Protein AF-K0VPI6-F1 (afdb_monomer_lite)

Radius of gyration: 19.31 Å; chains: 1; bounding box: 45×35×53 Å

pLDDT: mean 77.18, std 12.85, range [41.34, 92.31]

Secondary structure (DSSP, 8-state):
-TTSTTEEGGGTEE------SSTT-SHHHHHHHHHHHHHHHHHHHHHHHHHHHHHHHS-TTTHHHHHHHHHHHHHHHHHHHHHHHHHHHHHHS-HHHHHHHHHHHHHHHHHHHHHS--GGG--

Sequence (123 aa):
MSTGPGYTLFGLMPLPTADSGGLFGTAAEKAYILYGLLIGLAFGPVQASSRSYLARSVSLEEAGRYFGIYALSGRATSFMATLLFSLVTYLSGSPRLGMATLILFLAGGLVLLVRTPYPADRA

Structure (mmCIF, N/CA/C/O backbone):
data_AF-K0VPI6-F1
#
_entry.id   AF-K0VPI6-F1
#
loop_
_atom_site.group_PDB
_atom_site.id
_atom_site.type_symbol
_atom_site.label_atom_id
_atom_site.label_alt_id
_atom_site.label_comp_id
_atom_site.label_asym_id
_atom_site.label_entity_id
_atom_site.label_seq_id
_atom_site.pdbx_PDB_ins_code
_atom_site.Cartn_x
_atom_site.Cartn_y
_atom_site.Cartn_z
_atom_site.occupancy
_atom_site.B_iso_or_equiv
_atom_site.auth_seq_id
_atom_site.auth_comp_id
_atom_site.auth_asym_id
_atom_site.auth_atom_id
_atom_site.pdbx_PDB_model_num
ATOM 1 N N . MET A 1 1 ? 10.600 0.483 -14.166 1.00 50.22 1 MET A N 1
ATOM 2 C CA . MET A 1 1 ? 9.835 -0.109 -15.284 1.00 50.22 1 MET A CA 1
ATOM 3 C C . MET A 1 1 ? 10.199 -1.577 -15.404 1.00 50.22 1 MET A C 1
ATOM 5 O O . MET A 1 1 ? 11.379 -1.854 -15.306 1.00 50.22 1 MET A O 1
ATOM 9 N N . SER A 1 2 ? 9.237 -2.500 -15.452 1.00 44.59 2 SER A N 1
ATOM 10 C CA . SER A 1 2 ? 9.453 -3.943 -15.220 1.00 44.59 2 SER A CA 1
ATOM 11 C C . SER A 1 2 ? 10.088 -4.654 -16.432 1.00 44.59 2 SER A C 1
ATOM 13 O O . SER A 1 2 ? 9.360 -5.227 -17.229 1.00 44.59 2 SER A O 1
ATOM 15 N N . THR A 1 3 ? 11.392 -4.711 -16.717 1.00 54.34 3 THR A N 1
ATOM 16 C CA . THR A 1 3 ? 12.690 -4.480 -16.033 1.00 54.34 3 THR A CA 1
ATOM 17 C C . THR A 1 3 ? 13.668 -4.318 -17.200 1.00 54.34 3 THR A C 1
ATOM 19 O O . THR A 1 3 ? 14.116 -5.310 -17.777 1.00 54.34 3 THR A O 1
ATOM 22 N N . GLY A 1 4 ? 13.859 -3.069 -17.631 1.00 52.72 4 GLY A N 1
ATOM 23 C CA . GLY A 1 4 ? 14.623 -2.650 -18.812 1.00 52.72 4 GLY A CA 1
ATOM 24 C C . GLY A 1 4 ? 14.093 -1.308 -19.355 1.00 52.72 4 GLY A C 1
ATOM 25 O O . GLY A 1 4 ? 12.897 -1.052 -19.196 1.00 52.72 4 GLY A O 1
ATOM 26 N N . PRO A 1 5 ? 14.923 -0.451 -19.988 1.00 52.69 5 PRO A N 1
ATOM 27 C CA . PRO A 1 5 ? 14.495 0.866 -20.487 1.00 52.69 5 PRO A CA 1
ATOM 28 C C . PRO A 1 5 ? 13.387 0.808 -21.552 1.00 52.69 5 PRO A C 1
ATOM 30 O O . PRO A 1 5 ? 12.695 1.794 -21.768 1.00 52.69 5 PRO A O 1
ATOM 33 N N . GLY A 1 6 ? 13.206 -0.349 -22.198 1.00 56.50 6 GLY A N 1
ATOM 34 C CA . GLY A 1 6 ? 12.301 -0.522 -23.333 1.00 56.50 6 GLY A CA 1
ATOM 35 C C . GLY A 1 6 ? 11.025 -1.329 -23.083 1.00 56.50 6 GLY A C 1
ATOM 36 O O . GLY A 1 6 ? 10.374 -1.640 -24.068 1.00 56.50 6 GLY A O 1
ATOM 37 N N . TYR A 1 7 ? 10.651 -1.716 -21.848 1.00 56.84 7 TYR A N 1
ATOM 38 C CA . TYR A 1 7 ? 9.460 -2.573 -21.626 1.00 56.84 7 TYR A CA 1
ATOM 39 C C . TYR A 1 7 ? 8.646 -2.300 -20.337 1.00 56.84 7 TYR A C 1
ATOM 41 O O . TYR A 1 7 ? 9.219 -2.167 -19.253 1.00 56.84 7 TYR A O 1
ATOM 49 N N . THR A 1 8 ? 7.307 -2.281 -20.429 1.00 59.94 8 THR A N 1
ATOM 50 C CA . THR A 1 8 ? 6.325 -2.286 -19.311 1.00 59.94 8 THR A CA 1
ATOM 51 C C . THR A 1 8 ? 5.574 -3.619 -19.205 1.00 59.94 8 THR A C 1
ATOM 53 O O . THR A 1 8 ? 5.719 -4.496 -20.053 1.00 59.94 8 THR A O 1
ATOM 56 N N . LEU A 1 9 ? 4.786 -3.797 -18.129 1.00 60.59 9 LEU A N 1
ATOM 57 C CA . LEU A 1 9 ? 3.936 -4.982 -17.903 1.00 60.59 9 LEU A CA 1
ATOM 58 C C . LEU A 1 9 ? 4.705 -6.315 -17.970 1.00 60.59 9 LEU A C 1
ATOM 60 O O . LEU A 1 9 ? 4.306 -7.235 -18.671 1.00 60.59 9 LEU A O 1
ATOM 64 N N . PHE A 1 10 ? 5.831 -6.419 -17.257 1.00 58.78 10 PHE A N 1
ATOM 65 C CA . PHE A 1 10 ? 6.661 -7.635 -17.228 1.00 58.78 10 PHE A CA 1
ATOM 66 C C . PHE A 1 10 ? 7.203 -8.075 -18.604 1.00 58.78 10 PHE A C 1
ATOM 68 O O . PHE A 1 10 ? 7.531 -9.244 -18.783 1.00 58.78 10 PHE A O 1
ATOM 75 N N . GLY A 1 11 ? 7.336 -7.148 -19.560 1.00 58.12 11 GLY A N 1
ATOM 76 C CA . GLY A 1 11 ? 7.861 -7.429 -20.902 1.00 58.12 11 GLY A CA 1
ATOM 77 C C . GLY A 1 11 ? 6.813 -7.424 -22.016 1.00 58.12 11 GLY A C 1
ATOM 78 O O . GLY A 1 11 ? 7.184 -7.582 -23.173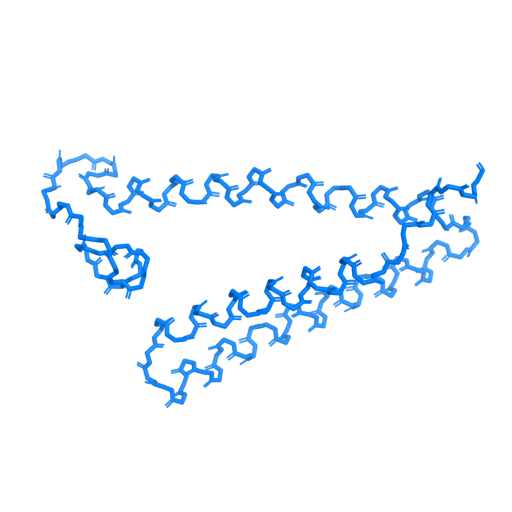 1.00 58.12 11 GLY A O 1
ATOM 79 N N . LEU A 1 12 ? 5.528 -7.231 -21.694 1.00 58.03 12 LEU A N 1
ATOM 80 C CA . LEU A 1 12 ? 4.426 -7.332 -22.661 1.00 58.03 12 LEU A CA 1
ATOM 81 C C . LEU A 1 12 ? 4.244 -6.095 -23.548 1.00 58.03 12 LEU A C 1
ATOM 83 O O . LEU A 1 12 ? 3.660 -6.208 -24.622 1.00 58.03 12 LEU A O 1
ATOM 87 N N . MET A 1 13 ? 4.720 -4.922 -23.125 1.00 56.94 13 MET A N 1
ATOM 88 C CA . MET A 1 13 ? 4.553 -3.687 -23.894 1.00 56.94 13 MET A CA 1
ATOM 89 C C . MET A 1 13 ? 5.911 -3.015 -24.140 1.00 56.94 13 MET A C 1
ATOM 91 O O . MET A 1 13 ? 6.534 -2.566 -23.174 1.00 56.94 13 MET A O 1
ATOM 95 N N . PRO A 1 14 ? 6.387 -2.941 -25.399 1.00 58.97 14 PRO A N 1
ATOM 96 C CA . PRO A 1 14 ? 7.617 -2.238 -25.732 1.00 58.97 14 PRO A CA 1
ATOM 97 C C . PRO A 1 14 ? 7.409 -0.721 -25.650 1.00 58.97 14 PRO A C 1
ATOM 99 O O . PRO A 1 14 ? 6.371 -0.198 -26.057 1.00 58.97 14 PRO A O 1
ATOM 102 N N . LEU A 1 15 ? 8.401 -0.008 -25.124 1.00 61.59 15 LEU A N 1
ATOM 103 C CA . LEU A 1 15 ? 8.411 1.445 -25.001 1.00 61.59 15 LEU A CA 1
ATOM 104 C C . LEU A 1 15 ? 9.596 2.046 -25.761 1.00 61.59 15 LEU A C 1
ATOM 106 O O . LEU A 1 15 ? 10.682 1.462 -25.754 1.00 61.59 15 LEU A O 1
ATOM 110 N N . PRO A 1 16 ? 9.413 3.219 -26.394 1.00 62.34 16 PRO A N 1
ATOM 111 C CA . PRO A 1 16 ? 10.497 3.911 -27.074 1.00 62.34 16 PRO A CA 1
ATOM 112 C C . PRO A 1 16 ? 11.646 4.213 -26.107 1.00 62.34 16 PRO A C 1
ATOM 114 O O . PRO A 1 16 ? 11.440 4.835 -25.066 1.00 62.34 16 PRO A O 1
ATOM 117 N N . THR A 1 17 ? 12.865 3.823 -26.480 1.00 62.22 17 THR A N 1
ATOM 118 C CA . THR A 1 17 ? 14.108 4.169 -25.766 1.00 6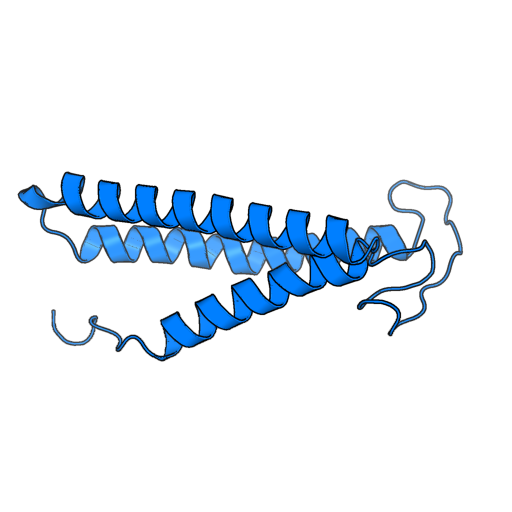2.22 17 THR A CA 1
ATOM 119 C C . THR A 1 17 ? 14.640 5.550 -26.156 1.00 62.22 17 THR A C 1
ATOM 121 O O . THR A 1 17 ? 15.783 5.875 -25.852 1.00 62.22 17 THR A O 1
ATOM 124 N N . ALA A 1 18 ? 13.837 6.342 -26.873 1.00 61.19 18 ALA A N 1
ATOM 125 C CA . ALA A 1 18 ? 14.170 7.711 -27.226 1.00 61.19 18 ALA A CA 1
ATOM 126 C C . ALA A 1 18 ? 14.233 8.550 -25.944 1.00 61.19 18 ALA A C 1
ATOM 128 O O . ALA A 1 18 ? 13.237 8.675 -25.230 1.00 61.19 18 ALA A O 1
ATOM 129 N N . ASP A 1 19 ? 15.417 9.079 -25.656 1.00 63.06 19 ASP A N 1
ATOM 130 C CA . ASP A 1 19 ? 15.664 9.952 -24.519 1.00 63.06 19 ASP A CA 1
ATOM 131 C C . ASP A 1 19 ? 15.501 11.406 -24.969 1.00 63.06 19 ASP A C 1
ATOM 133 O O . ASP A 1 19 ? 16.199 11.868 -25.873 1.00 63.06 19 ASP A O 1
ATOM 137 N N . SER A 1 20 ? 14.538 12.122 -24.387 1.00 64.62 20 SER A N 1
ATOM 138 C CA . SER A 1 20 ? 14.280 13.521 -24.737 1.00 64.62 20 SER A CA 1
ATOM 139 C C . SER A 1 20 ? 15.189 14.516 -24.001 1.00 64.62 20 SER A C 1
ATOM 141 O O . SER A 1 20 ? 14.962 15.719 -24.114 1.00 64.62 20 SER A O 1
ATOM 143 N N . GLY A 1 21 ? 16.187 14.049 -23.234 1.00 62.16 21 GLY A N 1
ATOM 144 C CA . GLY A 1 21 ? 17.246 14.883 -22.641 1.00 62.16 21 GLY A CA 1
ATOM 145 C C . GLY A 1 21 ? 16.807 15.823 -21.505 1.00 62.16 21 GLY A C 1
ATOM 146 O O . GLY A 1 21 ? 17.582 16.682 -21.092 1.00 62.16 21 GLY A O 1
ATOM 147 N N . GLY A 1 22 ? 15.575 15.681 -21.000 1.00 71.88 22 GLY A N 1
ATOM 148 C CA . GLY A 1 22 ? 15.018 16.445 -19.873 1.00 71.88 22 GLY A CA 1
ATOM 149 C C . GLY A 1 22 ? 14.672 15.561 -18.665 1.00 71.88 22 GLY A C 1
ATOM 150 O O . GLY A 1 22 ? 14.813 14.343 -18.723 1.00 71.88 22 GLY A O 1
ATOM 151 N N . LEU A 1 23 ? 14.178 16.155 -17.568 1.00 59.88 23 LEU A N 1
ATOM 152 C CA . LEU A 1 23 ? 13.630 15.401 -16.425 1.00 59.88 23 LEU A CA 1
ATOM 153 C C . LEU A 1 23 ? 12.459 14.512 -16.890 1.00 59.88 23 LEU A C 1
ATOM 155 O O . LEU A 1 23 ? 11.495 15.019 -17.464 1.00 59.88 23 LEU A O 1
ATOM 159 N N . PHE A 1 24 ? 12.543 13.201 -16.628 1.00 64.19 24 PHE A N 1
ATOM 160 C CA . PHE A 1 24 ? 11.633 12.166 -17.154 1.00 64.19 24 PHE A CA 1
ATOM 161 C C . PHE A 1 24 ? 11.662 12.047 -18.689 1.00 64.19 24 PHE A C 1
ATOM 163 O O . PHE A 1 24 ? 10.619 11.949 -19.348 1.00 64.19 24 PHE A O 1
ATOM 170 N N . GLY A 1 25 ? 12.866 12.120 -19.259 1.00 64.50 25 GLY A N 1
ATOM 171 C CA . GLY A 1 25 ? 13.107 12.139 -20.699 1.00 64.50 25 GLY A CA 1
ATOM 172 C C . GLY A 1 25 ? 12.759 10.834 -21.409 1.00 64.50 25 GLY A C 1
ATOM 173 O O . GLY A 1 25 ? 12.435 10.844 -22.598 1.00 64.50 25 GLY A O 1
ATOM 174 N N . THR A 1 26 ? 12.732 9.719 -20.684 1.00 72.06 26 THR A N 1
ATOM 175 C CA . THR A 1 26 ? 12.381 8.418 -21.251 1.00 72.06 26 THR A CA 1
ATOM 176 C C . THR A 1 26 ? 10.881 8.142 -21.138 1.00 72.06 26 THR A C 1
ATOM 178 O O . THR A 1 26 ? 10.213 8.495 -20.159 1.00 72.06 26 THR A O 1
ATOM 181 N N . ALA A 1 27 ? 10.326 7.413 -22.112 1.00 70.81 27 ALA A N 1
ATOM 182 C CA . ALA A 1 27 ? 8.958 6.892 -22.013 1.00 70.81 27 ALA A CA 1
ATOM 183 C C . ALA A 1 27 ? 8.767 6.029 -20.748 1.00 70.81 27 ALA A C 1
ATOM 185 O O . ALA A 1 27 ? 7.661 5.916 -20.212 1.00 70.81 27 ALA A O 1
ATOM 186 N N . ALA A 1 28 ? 9.869 5.473 -20.239 1.00 68.06 28 ALA A N 1
ATOM 187 C CA . ALA A 1 28 ? 9.876 4.621 -19.077 1.00 68.06 28 ALA A CA 1
ATOM 188 C C . ALA A 1 28 ? 9.600 5.324 -17.753 1.00 68.06 28 ALA A C 1
ATOM 190 O O . ALA A 1 28 ? 8.854 4.824 -16.904 1.00 68.06 28 ALA A O 1
ATOM 191 N N . GLU A 1 29 ? 10.190 6.496 -17.588 1.00 69.75 29 GLU A N 1
ATOM 192 C CA . GLU A 1 29 ? 10.000 7.339 -16.417 1.00 69.75 29 GLU A CA 1
ATOM 193 C C . GLU A 1 29 ? 8.585 7.915 -16.373 1.00 69.75 29 GLU A C 1
ATOM 195 O O . GLU A 1 29 ? 7.942 7.901 -15.323 1.00 69.75 29 GLU A O 1
ATOM 200 N N . LYS A 1 30 ? 8.051 8.327 -17.529 1.00 77.56 30 LYS A N 1
ATOM 201 C CA . LYS A 1 30 ? 6.665 8.806 -17.643 1.00 77.56 30 LYS A CA 1
ATOM 202 C C 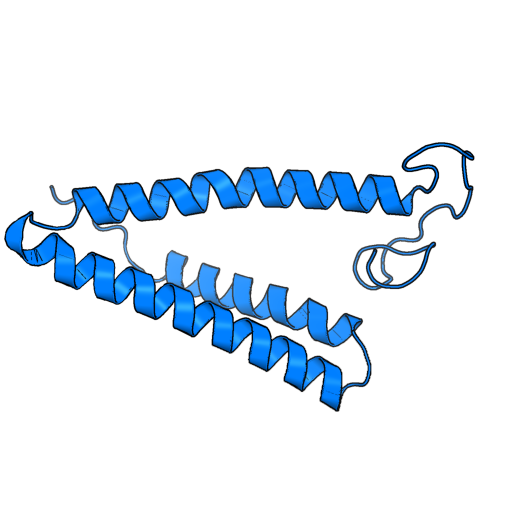. LYS A 1 30 ? 5.664 7.718 -17.266 1.00 77.56 30 LYS A C 1
ATOM 204 O O . LYS A 1 30 ? 4.744 7.971 -16.489 1.00 77.56 30 LYS A O 1
ATOM 209 N N . ALA A 1 31 ? 5.872 6.494 -17.756 1.00 75.94 31 ALA A N 1
ATOM 210 C CA . ALA A 1 31 ? 5.051 5.348 -17.376 1.00 75.94 31 ALA A CA 1
ATOM 211 C C . ALA A 1 31 ? 5.155 5.054 -15.871 1.00 75.94 31 ALA A C 1
ATOM 213 O O . ALA A 1 31 ? 4.142 4.803 -15.223 1.00 75.94 31 ALA A O 1
ATOM 214 N N . TYR A 1 32 ? 6.358 5.122 -15.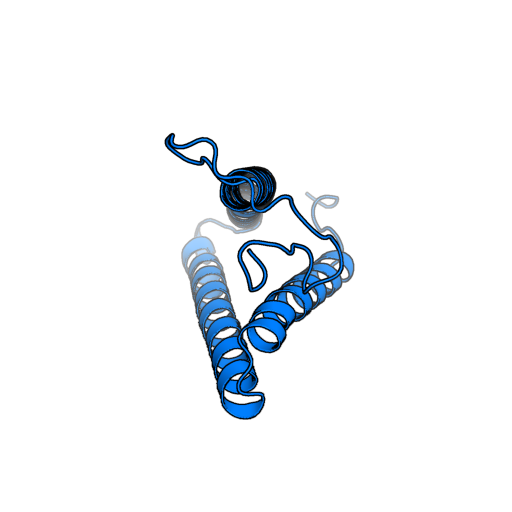293 1.00 75.00 32 TYR A N 1
ATOM 215 C CA . TYR A 1 32 ? 6.559 4.930 -13.856 1.00 75.00 32 TYR A CA 1
ATOM 216 C C . TYR A 1 32 ? 5.776 5.945 -13.013 1.00 75.00 32 TYR A C 1
ATOM 218 O O . TYR A 1 32 ? 5.078 5.542 -12.082 1.00 75.00 32 TYR A O 1
ATOM 226 N N . ILE A 1 33 ? 5.829 7.234 -13.363 1.00 81.38 33 ILE A N 1
ATOM 227 C CA . ILE A 1 33 ? 5.061 8.279 -12.670 1.00 81.38 33 ILE A CA 1
ATOM 228 C C . ILE A 1 33 ? 3.561 8.045 -12.823 1.00 81.38 33 ILE A C 1
ATOM 230 O O . ILE A 1 33 ? 2.837 8.118 -11.834 1.00 81.38 33 ILE A O 1
ATOM 234 N N . LEU A 1 34 ? 3.090 7.738 -14.036 1.00 84.31 34 LEU A N 1
ATOM 235 C CA . LEU A 1 34 ? 1.672 7.494 -14.289 1.00 84.31 34 LEU A CA 1
ATOM 236 C C . LEU A 1 34 ? 1.148 6.335 -13.435 1.00 84.31 34 LEU A C 1
ATOM 238 O O . LEU A 1 34 ? 0.135 6.480 -12.755 1.00 84.31 34 LEU A O 1
ATOM 242 N N . TYR A 1 35 ? 1.856 5.203 -13.415 1.00 81.94 35 TYR A N 1
ATOM 243 C CA . TYR A 1 35 ? 1.474 4.070 -12.572 1.00 81.94 35 TYR A CA 1
ATOM 244 C C . TYR A 1 35 ? 1.552 4.411 -11.082 1.00 81.94 35 TYR A C 1
ATOM 246 O O . TYR A 1 35 ? 0.645 4.049 -10.336 1.00 81.94 35 TYR A O 1
ATOM 254 N N . GLY A 1 36 ? 2.584 5.138 -10.647 1.00 83.25 36 GLY A N 1
ATOM 255 C CA . GLY A 1 36 ? 2.698 5.614 -9.268 1.00 83.25 36 GLY A CA 1
ATOM 256 C C . GLY A 1 36 ? 1.525 6.508 -8.856 1.00 83.25 36 GLY A C 1
ATOM 257 O O . GLY A 1 36 ? 0.983 6.341 -7.765 1.00 83.25 36 GLY A O 1
ATOM 258 N N . LEU A 1 37 ? 1.079 7.396 -9.748 1.00 87.69 37 LEU A N 1
ATOM 259 C CA . LEU A 1 37 ? -0.067 8.274 -9.527 1.00 87.69 37 LEU A CA 1
ATOM 260 C C . LEU A 1 37 ? -1.374 7.480 -9.429 1.00 87.69 37 LEU A C 1
ATOM 262 O O . LEU A 1 37 ? -2.146 7.701 -8.500 1.00 87.69 37 LEU A O 1
ATOM 266 N N . LEU A 1 38 ? -1.604 6.530 -10.342 1.00 87.44 38 LEU A N 1
ATOM 267 C CA . LEU A 1 38 ? -2.789 5.665 -10.321 1.00 87.44 38 LEU A CA 1
ATOM 268 C C . LEU A 1 38 ? -2.855 4.829 -9.037 1.00 87.44 38 LEU A C 1
ATOM 270 O O . LEU A 1 38 ? -3.903 4.759 -8.395 1.00 87.44 38 LEU A O 1
ATOM 274 N N . ILE A 1 39 ? -1.728 4.237 -8.631 1.00 85.12 39 ILE A N 1
ATOM 275 C CA . ILE A 1 39 ? -1.626 3.480 -7.379 1.00 85.12 39 ILE A CA 1
ATOM 276 C C . ILE A 1 39 ? -1.887 4.404 -6.187 1.00 85.12 39 ILE A C 1
ATOM 278 O O . ILE A 1 39 ? -2.696 4.061 -5.331 1.00 85.12 39 ILE A O 1
ATOM 282 N N . GLY A 1 40 ? -1.258 5.580 -6.134 1.00 85.31 40 GLY A N 1
ATOM 283 C CA . GLY A 1 40 ? -1.453 6.541 -5.046 1.00 85.31 40 GLY A CA 1
ATOM 284 C C . GLY A 1 40 ? -2.905 7.006 -4.917 1.00 85.31 40 GLY A C 1
ATOM 285 O O . GLY A 1 40 ? -3.449 7.037 -3.811 1.00 85.31 40 GLY A O 1
ATOM 286 N N . LEU A 1 41 ? -3.556 7.289 -6.048 1.00 89.00 41 LEU A N 1
ATOM 287 C CA . LEU A 1 41 ? -4.950 7.725 -6.104 1.00 89.00 41 LEU A CA 1
ATOM 288 C C . LEU A 1 41 ? -5.927 6.622 -5.679 1.00 89.00 41 LEU A C 1
ATOM 290 O O . LEU A 1 41 ? -6.947 6.930 -5.074 1.00 89.00 41 LEU A O 1
ATOM 294 N N . ALA A 1 42 ? -5.612 5.351 -5.933 1.00 86.31 42 ALA A N 1
A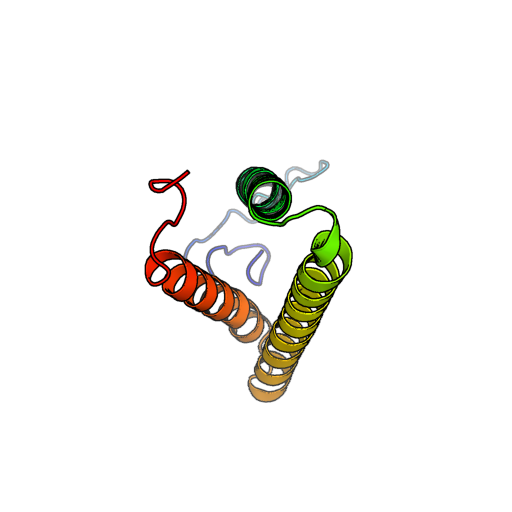TOM 295 C CA . ALA A 1 42 ? -6.421 4.224 -5.472 1.00 86.31 42 ALA A CA 1
ATOM 296 C C . ALA A 1 42 ? -6.162 3.868 -3.995 1.00 86.31 42 ALA A C 1
ATOM 298 O O . ALA A 1 42 ? -7.099 3.671 -3.221 1.00 86.31 42 ALA A O 1
ATOM 299 N N . PHE A 1 43 ? -4.896 3.800 -3.573 1.00 83.81 43 PHE A N 1
ATOM 300 C CA . PHE A 1 43 ? -4.524 3.358 -2.224 1.00 83.81 43 PHE A CA 1
ATOM 301 C C . PHE A 1 43 ? -4.844 4.395 -1.143 1.00 83.81 43 PHE A C 1
ATOM 303 O O . PHE A 1 43 ? -5.179 4.007 -0.023 1.00 83.81 43 PHE A O 1
ATOM 310 N N . GLY A 1 44 ? -4.773 5.695 -1.448 1.00 85.38 44 GLY A N 1
ATOM 311 C CA . GLY A 1 44 ? -5.080 6.761 -0.488 1.00 85.38 44 GLY A CA 1
ATOM 312 C C . GLY A 1 44 ? -6.504 6.665 0.084 1.00 85.38 44 GLY A C 1
ATOM 313 O O . GLY A 1 44 ? -6.658 6.502 1.299 1.00 85.38 44 GLY A O 1
ATOM 314 N N . PRO A 1 45 ? -7.550 6.692 -0.764 1.00 86.88 45 PRO A N 1
ATOM 315 C CA . PRO A 1 45 ? -8.938 6.543 -0.335 1.00 86.88 45 PRO A CA 1
ATOM 316 C C . PRO A 1 45 ? -9.214 5.216 0.372 1.00 86.88 45 PRO A C 1
ATOM 318 O O . PRO A 1 45 ? -9.936 5.203 1.368 1.00 86.88 45 PRO A O 1
ATOM 321 N N . VAL A 1 46 ? -8.617 4.109 -0.087 1.00 84.44 46 VAL A N 1
ATOM 322 C CA . VAL A 1 46 ? -8.776 2.785 0.543 1.00 84.44 46 VAL A CA 1
ATOM 323 C C . VAL A 1 46 ? -8.225 2.784 1.973 1.00 84.44 46 VAL A C 1
ATOM 325 O O . VAL A 1 46 ? -8.911 2.354 2.903 1.00 84.44 46 VAL A O 1
ATOM 328 N N . GLN A 1 47 ? -7.021 3.325 2.178 1.00 82.88 47 GLN A N 1
ATOM 329 C CA . GLN A 1 47 ? -6.390 3.404 3.500 1.00 82.88 47 GLN A CA 1
ATOM 330 C C . GLN A 1 47 ? -7.156 4.332 4.456 1.00 82.88 47 GLN A C 1
ATOM 332 O O . GLN A 1 47 ? -7.310 4.013 5.639 1.00 82.88 47 GLN A O 1
ATOM 337 N N . ALA A 1 48 ? -7.661 5.465 3.956 1.00 84.88 48 ALA A N 1
ATOM 338 C CA . ALA A 1 48 ? -8.484 6.384 4.741 1.00 84.88 48 ALA A CA 1
ATOM 339 C C . ALA A 1 48 ? -9.832 5.749 5.127 1.00 84.88 48 ALA A C 1
ATOM 341 O O . ALA A 1 48 ? -10.200 5.749 6.302 1.00 84.88 48 ALA A O 1
ATOM 342 N N . SER A 1 49 ? -10.519 5.130 4.163 1.00 85.75 49 SER A N 1
ATOM 343 C CA . SER A 1 49 ? -11.832 4.502 4.366 1.00 85.75 49 SER A CA 1
ATOM 344 C C . SER A 1 49 ? -11.774 3.358 5.375 1.00 85.75 49 SER A C 1
ATOM 346 O O . SER A 1 49 ? -12.642 3.274 6.240 1.00 85.75 49 SER A O 1
ATOM 348 N N . SER A 1 50 ? -10.730 2.523 5.327 1.00 83.31 50 SER A N 1
ATOM 349 C CA . SER A 1 50 ? -10.511 1.433 6.289 1.00 83.31 50 SER A CA 1
ATOM 350 C C . SER A 1 50 ? -10.423 1.943 7.735 1.00 83.31 50 SER A C 1
ATOM 352 O O . SER A 1 50 ? -11.085 1.423 8.636 1.00 83.31 50 SER A O 1
ATOM 354 N N . ARG A 1 51 ? -9.668 3.029 7.963 1.00 83.62 51 ARG A N 1
ATOM 355 C CA . ARG A 1 51 ? -9.546 3.652 9.292 1.00 83.62 51 ARG A CA 1
ATOM 356 C C . ARG A 1 51 ? -10.860 4.270 9.762 1.00 83.62 51 ARG A C 1
ATOM 358 O O . ARG A 1 51 ? -11.253 4.045 10.904 1.00 83.62 51 ARG A O 1
ATOM 365 N N . SER A 1 52 ? -11.547 5.016 8.896 1.00 85.00 52 SER A N 1
ATOM 366 C CA . SER A 1 52 ? -12.852 5.611 9.215 1.00 85.00 52 SER A CA 1
ATOM 367 C C . SER A 1 52 ? -13.929 4.554 9.476 1.00 85.00 52 SER A C 1
ATOM 369 O O . SER A 1 52 ? -14.812 4.765 10.305 1.00 85.00 52 SER A O 1
ATOM 371 N N . TYR A 1 53 ? -13.868 3.414 8.787 1.00 81.50 53 TYR A N 1
ATOM 372 C CA . TYR A 1 53 ? -14.753 2.276 9.018 1.00 81.50 53 TYR A CA 1
ATOM 373 C C . TYR A 1 53 ? -14.518 1.654 10.400 1.00 81.50 53 TYR A C 1
ATOM 375 O O . TYR A 1 53 ? -15.468 1.492 11.167 1.00 81.50 53 TYR A O 1
ATOM 383 N N . LEU A 1 54 ? -13.259 1.384 10.758 1.00 82.06 54 LEU A N 1
ATOM 384 C CA . LEU A 1 54 ? -12.916 0.834 12.071 1.00 82.06 54 LEU A CA 1
ATOM 385 C C . LEU A 1 54 ? -13.319 1.783 13.206 1.00 82.06 54 LEU A C 1
ATOM 387 O O . LEU A 1 54 ? -13.906 1.343 14.187 1.00 82.06 54 LEU A O 1
ATOM 391 N N . ALA A 1 55 ? -13.074 3.086 13.047 1.00 82.38 55 ALA A N 1
ATOM 392 C CA . ALA A 1 55 ? -13.433 4.093 14.045 1.00 82.38 55 ALA A CA 1
ATOM 393 C C . ALA A 1 55 ? -14.944 4.149 14.334 1.00 82.38 55 ALA A C 1
ATOM 395 O O . ALA A 1 55 ? -15.333 4.400 15.468 1.00 82.38 55 ALA A O 1
ATOM 396 N N . ARG A 1 56 ? -15.793 3.914 13.322 1.00 80.00 56 ARG A N 1
ATOM 397 C CA . ARG A 1 56 ? -17.259 3.892 13.483 1.00 80.00 56 ARG A CA 1
ATOM 398 C C . ARG A 1 56 ? -17.802 2.563 14.006 1.00 80.00 56 ARG A C 1
ATOM 400 O O . ARG A 1 56 ? -18.892 2.545 14.558 1.00 80.00 56 ARG A O 1
ATOM 407 N N . SER A 1 57 ? -17.065 1.469 13.822 1.00 79.00 57 SER A N 1
ATOM 408 C CA . SER A 1 57 ? -17.523 0.112 14.161 1.00 79.00 57 SER A CA 1
ATOM 409 C C . SER A 1 57 ? -17.148 -0.329 15.579 1.00 79.00 57 SER A C 1
ATOM 411 O O . SER A 1 57 ? -17.513 -1.426 15.991 1.00 79.00 57 SER A O 1
ATOM 413 N N . VAL A 1 58 ? -16.378 0.477 16.315 1.00 80.81 58 VAL A N 1
ATOM 414 C CA . VAL A 1 58 ? -15.801 0.099 17.611 1.00 80.81 58 VAL A CA 1
ATOM 415 C C . VAL A 1 58 ? -16.290 1.044 18.710 1.00 80.81 58 VAL A C 1
ATOM 417 O O . VAL A 1 58 ? -16.295 2.260 18.531 1.00 80.81 58 VAL A O 1
ATOM 420 N N . SER A 1 59 ? -16.679 0.492 19.864 1.00 78.31 59 SER A N 1
ATOM 421 C CA . SER A 1 59 ? -17.045 1.268 21.055 1.00 78.31 59 SER A CA 1
ATOM 422 C C . SER A 1 59 ? -15.819 1.939 21.691 1.00 78.31 59 SER A C 1
ATOM 424 O O . SER A 1 59 ? -14.703 1.424 21.616 1.00 78.31 59 SER A O 1
ATOM 426 N N . LEU A 1 60 ? -16.007 3.088 22.350 1.00 77.19 60 LEU A N 1
ATOM 427 C CA . LEU A 1 60 ? -14.900 3.858 22.941 1.00 77.19 60 LEU A CA 1
ATOM 428 C C . LEU A 1 60 ? -14.086 3.060 23.974 1.00 77.19 60 LEU A C 1
ATOM 430 O O . LEU A 1 60 ? -12.870 3.220 24.036 1.00 77.19 60 LEU A O 1
ATOM 434 N N . GLU A 1 61 ? -14.730 2.167 24.731 1.00 80.75 61 GLU A N 1
ATOM 435 C CA . GLU A 1 61 ? -14.056 1.295 25.703 1.00 80.75 61 GLU A CA 1
ATOM 436 C C . GLU A 1 61 ? -13.162 0.235 25.045 1.00 80.75 61 GLU A C 1
ATOM 438 O O . GLU A 1 61 ? -12.118 -0.114 25.592 1.00 80.75 61 GLU A O 1
ATOM 443 N N . GLU A 1 62 ? -13.514 -0.255 23.850 1.00 83.88 62 GLU A N 1
ATOM 444 C CA . GLU A 1 62 ? -12.747 -1.298 23.155 1.00 83.88 62 GLU A CA 1
ATOM 445 C C . GLU A 1 62 ? -11.859 -0.755 22.020 1.00 83.88 62 GLU A C 1
ATOM 447 O O . GLU A 1 62 ? -11.095 -1.516 21.412 1.00 83.88 62 GLU A O 1
ATOM 452 N N . ALA A 1 63 ? -11.900 0.556 21.753 1.00 82.50 63 ALA A N 1
ATOM 453 C CA . ALA A 1 63 ? -11.153 1.222 20.684 1.00 82.50 63 ALA A CA 1
ATOM 454 C C . ALA A 1 63 ? -9.666 0.847 20.688 1.00 82.50 63 ALA A C 1
ATOM 456 O O . ALA A 1 63 ? -9.133 0.404 19.668 1.00 82.50 63 ALA A O 1
ATOM 457 N N . GLY A 1 64 ? -9.005 0.923 21.847 1.00 83.06 64 GLY A N 1
ATOM 458 C CA . GLY A 1 64 ? -7.588 0.572 21.978 1.00 83.06 64 GLY A CA 1
ATOM 459 C C . GLY A 1 64 ? -7.271 -0.867 21.548 1.00 83.06 64 GLY A C 1
ATOM 460 O O . GLY A 1 64 ? -6.269 -1.100 20.868 1.00 83.06 64 GLY A O 1
ATOM 461 N N . ARG A 1 65 ? -8.149 -1.829 21.864 1.00 86.69 65 ARG A N 1
ATOM 462 C CA . ARG A 1 65 ? -7.969 -3.245 21.503 1.00 86.69 65 ARG A CA 1
ATOM 463 C C . ARG A 1 65 ? -8.070 -3.451 19.994 1.00 86.69 65 ARG A C 1
ATOM 465 O O . ARG A 1 65 ? -7.178 -4.058 19.401 1.00 86.69 65 ARG A O 1
ATOM 472 N N . TYR A 1 66 ? -9.124 -2.938 19.362 1.00 86.06 66 TYR A N 1
ATOM 473 C CA . TYR A 1 66 ? -9.339 -3.139 17.925 1.00 86.06 66 TYR A CA 1
ATOM 474 C C . TYR A 1 66 ? -8.343 -2.363 17.063 1.00 86.06 66 TYR A C 1
ATOM 476 O O . TYR A 1 66 ? -7.838 -2.918 16.087 1.00 86.06 66 TYR A O 1
ATOM 484 N N . PHE A 1 67 ? -7.985 -1.128 17.434 1.00 86.25 67 PHE A N 1
ATOM 485 C CA . PHE A 1 67 ? -6.914 -0.397 16.749 1.00 86.25 67 PHE A CA 1
ATOM 486 C C . PHE A 1 67 ? -5.550 -1.076 16.934 1.00 86.25 67 PHE A C 1
ATOM 488 O O . PHE A 1 67 ? -4.752 -1.096 15.995 1.00 86.25 67 PHE A O 1
ATOM 495 N N . GLY A 1 68 ? -5.296 -1.691 18.096 1.00 88.44 68 GLY A N 1
ATOM 496 C CA . GLY A 1 68 ? -4.105 -2.505 18.344 1.00 88.44 68 GLY A CA 1
ATOM 497 C C . GLY A 1 68 ? -4.016 -3.722 17.419 1.00 88.44 68 GLY A C 1
ATOM 498 O O . GLY A 1 68 ? -2.988 -3.921 16.767 1.00 88.44 68 GLY A O 1
ATOM 499 N N . ILE A 1 69 ? -5.103 -4.492 17.298 1.00 89.31 69 ILE A N 1
ATOM 500 C CA . ILE A 1 69 ? -5.184 -5.643 16.383 1.00 89.31 69 ILE A CA 1
ATOM 501 C C . ILE A 1 69 ? -5.051 -5.178 14.929 1.00 89.31 69 ILE A C 1
ATOM 503 O O . ILE A 1 69 ? -4.235 -5.728 14.198 1.00 89.31 69 ILE A O 1
ATOM 507 N N . TYR A 1 70 ? -5.754 -4.118 14.519 1.00 86.81 70 TYR A N 1
ATOM 508 C CA . TYR A 1 70 ? -5.644 -3.547 13.172 1.00 86.81 70 TYR A CA 1
ATOM 509 C C . TYR A 1 70 ? -4.201 -3.150 12.824 1.00 86.81 70 TYR A C 1
ATOM 511 O O . TYR A 1 70 ? -3.681 -3.510 11.764 1.00 86.81 70 TYR A O 1
ATOM 519 N N . ALA A 1 71 ? -3.514 -2.454 13.736 1.00 87.69 71 ALA A N 1
ATOM 520 C CA . ALA A 1 71 ? -2.124 -2.049 13.549 1.00 87.69 71 ALA A CA 1
ATOM 521 C C . ALA A 1 71 ? -1.151 -3.241 13.543 1.00 87.69 71 ALA A C 1
ATOM 523 O O . ALA A 1 71 ? -0.143 -3.214 12.830 1.00 87.69 71 ALA A O 1
ATOM 524 N N . LEU A 1 72 ? -1.416 -4.285 14.333 1.00 92.06 72 LEU A N 1
ATOM 525 C CA . LEU A 1 72 ? -0.628 -5.518 14.330 1.00 92.06 72 LEU A CA 1
ATOM 526 C C . LEU A 1 72 ? -0.816 -6.289 13.020 1.00 92.06 72 LEU A C 1
ATOM 528 O O . LEU A 1 72 ? 0.174 -6.634 12.380 1.00 92.06 72 LEU A O 1
ATOM 532 N N . SER A 1 73 ? -2.060 -6.497 12.590 1.00 89.12 73 SER A N 1
ATOM 533 C CA . SER A 1 73 ? -2.398 -7.173 11.337 1.00 89.12 73 SER A CA 1
ATOM 534 C C . SER A 1 73 ? -1.784 -6.459 10.136 1.00 89.12 73 SER A C 1
ATOM 536 O O . SER A 1 73 ? -1.169 -7.113 9.295 1.00 89.12 73 SER A O 1
ATOM 538 N N . GLY A 1 74 ? -1.862 -5.125 10.078 1.00 86.12 74 GLY A N 1
ATOM 539 C CA . GLY A 1 74 ? -1.226 -4.338 9.018 1.00 86.12 74 GLY A CA 1
ATOM 540 C C . GLY A 1 74 ? 0.296 -4.510 8.981 1.00 86.12 74 GLY A C 1
ATOM 541 O O . GLY A 1 74 ? 0.873 -4.730 7.914 1.00 86.12 74 GLY A O 1
ATOM 542 N N . ARG A 1 75 ? 0.957 -4.490 10.147 1.00 90.88 75 ARG A N 1
ATOM 543 C CA . ARG A 1 75 ? 2.406 -4.739 10.242 1.00 90.88 75 ARG A CA 1
ATOM 544 C C . ARG A 1 75 ? 2.775 -6.164 9.836 1.00 90.88 75 ARG A C 1
ATOM 546 O O . ARG A 1 75 ? 3.669 -6.331 9.013 1.00 90.88 75 ARG A O 1
ATOM 553 N N . ALA A 1 76 ? 2.078 -7.173 10.356 1.00 91.12 76 ALA A N 1
ATOM 554 C CA . ALA A 1 76 ? 2.323 -8.579 10.032 1.00 91.12 76 ALA A CA 1
ATOM 555 C C . ALA A 1 76 ? 2.177 -8.848 8.526 1.00 91.12 76 ALA A C 1
ATOM 557 O O . ALA A 1 76 ? 3.021 -9.500 7.917 1.00 91.12 76 ALA A O 1
ATOM 558 N N . THR A 1 77 ? 1.148 -8.264 7.915 1.00 89.25 77 THR A N 1
ATOM 559 C CA . THR A 1 77 ? 0.885 -8.323 6.473 1.00 89.25 77 THR A CA 1
ATOM 560 C C . THR A 1 77 ? 2.036 -7.709 5.666 1.00 89.25 77 THR A C 1
ATOM 562 O O . THR A 1 77 ? 2.500 -8.317 4.704 1.00 89.25 77 THR A O 1
ATOM 565 N N . SER A 1 78 ? 2.555 -6.548 6.086 1.00 88.56 78 SER A N 1
ATOM 566 C CA . SER A 1 78 ? 3.701 -5.889 5.436 1.00 88.56 78 SER A CA 1
ATOM 567 C C . SER A 1 78 ? 4.984 -6.727 5.508 1.00 88.56 78 SER A C 1
ATOM 569 O O . SER A 1 78 ? 5.685 -6.896 4.505 1.00 88.56 78 SER A O 1
ATOM 571 N N . PHE A 1 79 ? 5.264 -7.322 6.673 1.00 92.31 79 PHE A N 1
ATOM 572 C CA . PHE A 1 79 ? 6.382 -8.253 6.830 1.00 92.31 79 PHE A CA 1
ATOM 573 C C . PHE A 1 79 ? 6.226 -9.478 5.927 1.00 92.31 79 PHE A C 1
ATOM 575 O O . PHE A 1 79 ? 7.177 -9.845 5.241 1.00 92.31 79 PHE A O 1
ATOM 582 N N . MET A 1 80 ? 5.031 -10.070 5.874 1.00 90.88 80 MET A N 1
ATOM 583 C CA . MET A 1 80 ? 4.761 -11.246 5.045 1.00 90.88 80 MET A CA 1
ATOM 584 C C . MET A 1 80 ? 4.941 -10.948 3.552 1.00 90.88 80 MET A C 1
ATOM 586 O O . MET A 1 80 ? 5.600 -11.709 2.848 1.00 90.88 80 MET A O 1
ATOM 590 N N . ALA A 1 81 ? 4.408 -9.821 3.073 1.00 88.62 81 ALA A N 1
ATOM 591 C CA . ALA A 1 81 ? 4.562 -9.398 1.683 1.00 88.62 81 ALA A CA 1
ATOM 592 C C . ALA A 1 81 ? 6.038 -9.176 1.319 1.00 88.62 81 ALA A C 1
ATOM 594 O O . ALA A 1 81 ? 6.501 -9.656 0.284 1.00 88.62 81 ALA A O 1
ATOM 595 N N . THR A 1 82 ? 6.795 -8.509 2.196 1.00 91.12 82 THR A N 1
ATOM 596 C CA . THR A 1 82 ? 8.230 -8.254 1.993 1.00 91.12 82 THR A CA 1
ATOM 597 C C . THR A 1 82 ? 9.035 -9.554 2.000 1.00 91.12 82 THR A C 1
ATOM 599 O O . THR A 1 82 ? 9.908 -9.747 1.151 1.00 91.12 82 THR A O 1
ATOM 602 N N . LEU A 1 83 ? 8.728 -10.473 2.919 1.00 91.75 83 LEU A N 1
ATOM 603 C CA . LEU A 1 83 ? 9.381 -11.776 3.009 1.00 91.75 83 LEU A CA 1
ATOM 604 C C . LEU A 1 83 ? 9.134 -12.606 1.746 1.00 91.75 83 LEU A C 1
ATOM 606 O O . LEU A 1 83 ? 10.086 -13.125 1.169 1.00 91.75 83 LEU A O 1
ATOM 610 N N . LEU A 1 84 ? 7.884 -12.684 1.283 1.00 89.69 84 LEU A N 1
ATOM 611 C CA . LEU A 1 84 ? 7.524 -13.398 0.056 1.00 89.69 84 LEU A CA 1
ATOM 612 C C . LEU A 1 84 ? 8.208 -12.795 -1.172 1.00 89.69 84 LEU A C 1
ATOM 614 O O . LEU A 1 84 ? 8.797 -13.533 -1.962 1.00 89.69 84 LEU A O 1
ATOM 618 N N . PHE A 1 85 ? 8.194 -11.466 -1.302 1.00 89.31 85 PHE A N 1
ATOM 619 C CA . PHE A 1 85 ? 8.909 -10.762 -2.366 1.00 89.31 85 PHE A CA 1
ATOM 620 C C . PHE A 1 85 ? 10.399 -11.123 -2.369 1.00 89.31 85 PHE A C 1
ATOM 622 O O . PHE A 1 85 ? 10.962 -11.466 -3.411 1.00 89.31 85 PHE A O 1
ATOM 629 N N . SER A 1 86 ? 11.028 -11.078 -1.195 1.00 90.00 86 SER A N 1
ATOM 630 C CA . SER A 1 86 ? 12.463 -11.323 -1.033 1.00 90.00 86 SER A CA 1
ATOM 631 C C . SER A 1 86 ? 12.812 -12.777 -1.330 1.00 90.00 86 SER A C 1
ATOM 633 O O . SER A 1 86 ? 13.756 -13.041 -2.068 1.00 90.00 86 SER A O 1
ATOM 635 N N . LEU A 1 87 ? 12.014 -13.718 -0.823 1.00 91.50 87 LEU A N 1
ATOM 636 C CA . LEU A 1 87 ? 12.206 -15.149 -1.029 1.00 91.50 87 LEU A CA 1
ATOM 637 C C . LEU A 1 87 ? 12.054 -15.529 -2.504 1.00 91.50 87 LEU A C 1
ATOM 639 O O . LEU A 1 87 ? 12.918 -16.206 -3.055 1.00 91.50 87 LEU A O 1
ATOM 643 N N . VAL A 1 88 ? 10.997 -15.057 -3.171 1.00 88.56 88 VAL A N 1
ATOM 644 C CA . VAL A 1 88 ? 10.788 -15.336 -4.598 1.00 88.56 88 VAL A CA 1
ATOM 645 C C . VAL A 1 88 ? 11.877 -14.686 -5.443 1.00 88.56 88 VAL A C 1
ATOM 647 O O . VAL A 1 88 ? 12.366 -15.315 -6.379 1.00 88.56 88 VAL A O 1
ATOM 650 N N . THR A 1 89 ? 12.315 -13.472 -5.106 1.00 89.38 89 THR A N 1
ATOM 651 C CA . THR A 1 89 ? 13.436 -12.823 -5.804 1.00 89.38 89 THR A CA 1
ATOM 652 C C . THR A 1 89 ? 14.735 -13.607 -5.624 1.00 89.38 89 THR A C 1
ATOM 654 O O . THR A 1 89 ? 15.438 -13.836 -6.605 1.00 89.38 89 THR A O 1
ATOM 657 N N . TYR A 1 90 ? 15.031 -14.058 -4.403 1.00 90.31 90 TYR A N 1
ATOM 658 C CA . TYR A 1 90 ? 16.233 -14.832 -4.090 1.00 90.31 90 TYR A CA 1
ATOM 659 C C . TYR A 1 90 ? 16.254 -16.179 -4.821 1.00 90.31 90 TYR A C 1
ATOM 661 O O . TYR A 1 90 ? 17.255 -16.523 -5.442 1.00 90.31 90 TYR A O 1
ATOM 669 N N . LEU A 1 91 ? 15.137 -16.912 -4.807 1.00 90.00 91 LEU A N 1
ATOM 670 C CA . LEU A 1 91 ? 15.039 -18.231 -5.439 1.00 90.00 91 LEU A CA 1
ATOM 671 C C . LEU A 1 91 ? 15.003 -18.162 -6.969 1.00 90.00 91 LEU A C 1
ATOM 673 O O . LEU A 1 91 ? 15.577 -19.015 -7.636 1.00 90.00 91 LEU A O 1
ATOM 677 N N . SER A 1 92 ? 14.317 -17.169 -7.537 1.00 86.12 92 SER A N 1
ATOM 678 C CA . SER A 1 92 ? 14.183 -17.046 -8.994 1.00 86.12 92 SER A CA 1
ATOM 679 C C . SER A 1 92 ? 15.338 -16.296 -9.660 1.00 86.12 92 SER A C 1
ATOM 681 O O . SER A 1 92 ? 15.429 -16.291 -10.887 1.00 86.12 92 SER A O 1
ATOM 683 N N . GLY A 1 93 ? 16.166 -15.592 -8.880 1.00 83.50 93 GLY A N 1
ATOM 684 C CA . GLY A 1 93 ? 17.190 -14.673 -9.384 1.00 83.50 93 GLY A CA 1
ATOM 685 C C . GLY A 1 93 ? 16.630 -13.495 -10.192 1.00 83.50 93 GLY A C 1
ATOM 686 O O . GLY A 1 93 ? 17.393 -12.737 -10.788 1.00 83.50 93 GLY A O 1
ATOM 687 N N . SER A 1 94 ? 15.302 -13.330 -10.244 1.00 77.06 94 SER A N 1
ATOM 688 C CA . SER A 1 94 ? 14.626 -12.373 -11.114 1.00 77.06 94 SER A CA 1
ATOM 689 C C . SER A 1 94 ? 13.719 -11.436 -10.315 1.00 77.06 94 SER A C 1
ATOM 691 O O . SER A 1 94 ? 12.649 -11.845 -9.849 1.00 77.06 94 SER A O 1
ATOM 693 N N . PRO A 1 95 ? 14.057 -10.135 -10.237 1.00 76.81 95 PRO A N 1
ATOM 694 C CA . PRO A 1 95 ? 13.197 -9.127 -9.617 1.00 76.81 95 PRO A CA 1
ATOM 695 C C . PRO A 1 95 ? 11.801 -9.025 -10.257 1.00 76.81 95 PRO A C 1
ATOM 697 O O . PRO A 1 95 ? 10.865 -8.544 -9.622 1.00 76.81 95 PRO A O 1
ATOM 700 N N . ARG A 1 96 ? 11.631 -9.499 -11.505 1.00 77.88 96 ARG A N 1
ATOM 701 C CA . ARG A 1 96 ? 10.324 -9.579 -12.189 1.00 77.88 96 ARG A CA 1
ATOM 702 C C . ARG A 1 96 ? 9.366 -10.486 -11.439 1.00 77.88 96 ARG A C 1
ATOM 704 O O . ARG A 1 96 ? 8.246 -10.088 -11.138 1.00 77.88 96 ARG A O 1
ATOM 711 N N . LEU A 1 97 ? 9.823 -11.701 -11.152 1.00 77.62 97 LEU A N 1
ATOM 712 C CA . LEU A 1 97 ? 9.020 -12.711 -10.477 1.00 77.62 97 LEU A CA 1
ATOM 713 C C . LEU A 1 97 ? 8.782 -12.313 -9.020 1.00 77.62 97 LEU A C 1
ATOM 715 O O . LEU A 1 97 ? 7.672 -12.482 -8.525 1.00 77.62 97 LEU A O 1
ATOM 719 N N . GLY A 1 98 ? 9.764 -11.660 -8.390 1.00 81.50 98 GLY A N 1
ATOM 720 C CA . GLY A 1 98 ? 9.581 -10.972 -7.113 1.00 81.50 98 GLY A CA 1
ATOM 721 C C . GLY A 1 98 ? 8.416 -9.983 -7.143 1.00 81.50 98 GLY A C 1
ATOM 722 O O . GLY A 1 98 ? 7.468 -10.122 -6.377 1.00 81.50 98 GLY A O 1
ATOM 723 N N . MET A 1 99 ? 8.421 -9.024 -8.073 1.00 82.44 99 MET A N 1
ATOM 724 C CA . MET A 1 99 ? 7.351 -8.020 -8.201 1.00 82.44 99 MET A CA 1
ATOM 725 C C . MET A 1 99 ? 5.973 -8.636 -8.482 1.00 82.44 99 MET A C 1
ATOM 727 O O . MET A 1 99 ? 4.966 -8.115 -8.005 1.00 82.44 99 MET A O 1
ATOM 731 N N . ALA A 1 100 ? 5.907 -9.752 -9.213 1.00 84.19 100 ALA A N 1
ATOM 732 C CA . ALA A 1 100 ? 4.649 -10.458 -9.465 1.00 84.19 100 ALA A CA 1
ATOM 733 C C . ALA A 1 100 ? 3.987 -10.971 -8.169 1.00 84.19 100 ALA A C 1
ATOM 735 O O . ALA A 1 100 ? 2.759 -11.025 -8.088 1.00 84.19 100 ALA A O 1
ATOM 736 N N . THR A 1 101 ? 4.764 -11.263 -7.118 1.00 84.75 101 THR A N 1
ATOM 737 C CA . THR A 1 101 ? 4.204 -11.662 -5.814 1.00 84.75 101 THR A CA 1
ATOM 738 C C . THR A 1 101 ? 3.356 -10.568 -5.166 1.00 84.75 101 THR A C 1
ATOM 740 O O . THR A 1 101 ? 2.384 -10.886 -4.486 1.00 84.75 101 THR A O 1
ATOM 743 N N . LEU A 1 102 ? 3.645 -9.286 -5.426 1.00 83.75 102 LEU A N 1
ATOM 744 C CA . LEU A 1 102 ? 2.840 -8.172 -4.914 1.00 83.75 102 LEU A CA 1
ATOM 745 C C . LEU A 1 102 ? 1.427 -8.185 -5.509 1.00 83.75 102 LEU A C 1
ATOM 747 O O . LEU A 1 102 ? 0.465 -7.869 -4.813 1.00 83.75 102 LEU A O 1
ATOM 751 N N . ILE A 1 103 ? 1.289 -8.605 -6.771 1.00 84.62 103 ILE A N 1
ATOM 752 C CA . ILE A 1 103 ? -0.014 -8.772 -7.428 1.00 84.62 103 ILE A CA 1
ATOM 753 C C . ILE A 1 103 ? -0.777 -9.931 -6.788 1.00 84.62 103 ILE A C 1
ATOM 755 O O . ILE A 1 103 ? -1.957 -9.781 -6.489 1.00 84.62 103 ILE A O 1
ATOM 759 N N . LEU A 1 104 ? -0.109 -11.061 -6.527 1.00 85.38 104 LEU A N 1
ATOM 760 C CA . LEU A 1 104 ? -0.721 -12.197 -5.826 1.00 85.38 104 LEU A CA 1
ATOM 761 C C . LEU A 1 104 ? -1.204 -11.797 -4.430 1.00 85.38 104 LEU A C 1
ATOM 763 O O . LEU A 1 104 ? -2.307 -12.158 -4.026 1.00 85.38 104 LEU A O 1
ATOM 767 N N . PHE A 1 105 ? -0.401 -11.014 -3.714 1.00 85.38 105 PHE A N 1
ATOM 768 C CA . PHE A 1 105 ? -0.733 -10.538 -2.380 1.00 85.38 105 PHE A CA 1
ATOM 769 C C . PHE A 1 105 ? -1.929 -9.574 -2.397 1.00 85.38 105 PHE A C 1
ATOM 771 O O . PHE A 1 105 ? -2.854 -9.710 -1.595 1.00 85.38 105 PHE A O 1
ATOM 778 N N . LEU A 1 106 ? -1.959 -8.648 -3.362 1.00 84.88 106 LEU A N 1
ATOM 779 C CA . LEU A 1 106 ? -3.085 -7.741 -3.583 1.00 84.88 106 LEU A CA 1
ATOM 780 C C . LEU A 1 106 ? -4.363 -8.499 -3.965 1.00 84.88 106 LEU A C 1
ATOM 782 O O . LEU A 1 106 ? -5.428 -8.214 -3.422 1.00 84.88 106 LEU A O 1
ATOM 786 N N . ALA A 1 107 ? -4.261 -9.484 -4.859 1.00 86.88 107 ALA A N 1
ATOM 787 C CA . ALA A 1 107 ? -5.383 -10.321 -5.271 1.00 86.88 107 ALA A CA 1
ATOM 788 C C . ALA A 1 107 ? -5.927 -11.150 -4.099 1.00 86.88 107 ALA A C 1
ATOM 790 O O . ALA A 1 107 ? -7.139 -11.214 -3.906 1.00 86.88 107 ALA A O 1
ATOM 791 N N . GLY A 1 108 ? -5.049 -11.725 -3.272 1.00 86.31 108 GLY A N 1
ATOM 792 C CA . GLY A 1 108 ? -5.442 -12.425 -2.047 1.00 86.31 108 GLY A CA 1
ATOM 793 C C . GLY A 1 108 ? -6.187 -11.510 -1.072 1.00 86.31 108 GLY A C 1
ATOM 794 O O . GLY A 1 108 ? -7.253 -11.877 -0.575 1.00 86.31 108 GLY A O 1
ATOM 795 N N . GLY A 1 109 ? -5.680 -10.291 -0.864 1.00 83.31 109 GLY A N 1
ATOM 796 C CA . GLY A 1 109 ? -6.356 -9.266 -0.067 1.00 83.31 109 GLY A CA 1
ATOM 797 C C . GLY A 1 109 ? -7.728 -8.884 -0.630 1.00 83.31 109 GLY A C 1
ATOM 798 O O . GLY A 1 109 ? -8.699 -8.813 0.120 1.00 83.31 109 GLY A O 1
ATOM 799 N N . LEU A 1 110 ? -7.838 -8.709 -1.949 1.00 83.94 110 LEU A N 1
ATOM 800 C CA . LEU A 1 110 ? -9.098 -8.390 -2.622 1.00 83.94 110 LEU A CA 1
ATOM 801 C C . LEU A 1 110 ? -10.130 -9.517 -2.477 1.00 83.94 110 LEU A C 1
ATOM 803 O O . LEU A 1 110 ? -11.289 -9.246 -2.175 1.00 83.94 110 LEU A O 1
ATOM 807 N N . VAL A 1 111 ? -9.717 -10.778 -2.640 1.00 85.88 111 VAL A N 1
ATOM 808 C CA . VAL A 1 111 ? -10.597 -11.943 -2.453 1.00 85.88 111 VAL A CA 1
ATOM 809 C C . VAL A 1 111 ? -11.126 -12.003 -1.023 1.00 85.88 111 VAL A C 1
ATOM 811 O O . VAL A 1 111 ? -12.313 -12.261 -0.833 1.00 85.88 111 VAL A O 1
ATOM 814 N N . LEU A 1 112 ? -10.282 -11.741 -0.020 1.00 83.31 112 LEU A N 1
ATOM 815 C CA . LEU A 1 112 ? -10.726 -11.669 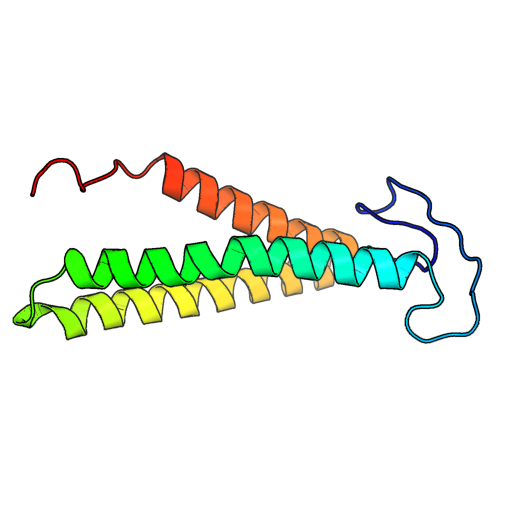1.375 1.00 83.31 112 LEU A CA 1
ATOM 816 C C . LEU A 1 112 ? -11.770 -10.566 1.572 1.00 83.31 112 LEU A C 1
ATOM 818 O O . LEU A 1 112 ? -12.802 -10.822 2.185 1.00 83.31 112 LEU A O 1
ATOM 822 N N . LEU A 1 113 ? -11.535 -9.386 0.997 1.00 79.88 113 LEU A N 1
ATOM 823 C CA . LEU A 1 113 ? -12.423 -8.227 1.115 1.00 79.88 113 LEU A CA 1
ATOM 824 C C . LEU A 1 113 ? -13.795 -8.478 0.465 1.00 79.88 113 LEU A C 1
ATOM 826 O O . LEU A 1 113 ? -14.821 -8.126 1.037 1.00 79.88 113 LEU A O 1
ATOM 830 N N . VAL A 1 114 ? -13.828 -9.148 -0.691 1.00 80.94 114 VAL A N 1
ATOM 831 C CA . VAL A 1 114 ? -15.078 -9.553 -1.364 1.00 80.94 114 VAL A CA 1
ATOM 832 C C . VAL A 1 114 ? -15.820 -10.643 -0.581 1.00 80.94 114 VAL A C 1
ATOM 834 O O . VAL A 1 114 ? -17.047 -10.684 -0.588 1.00 80.94 114 VAL A O 1
ATOM 837 N N . ARG A 1 115 ? -15.092 -11.545 0.089 1.00 79.94 115 ARG A N 1
ATOM 838 C CA . ARG A 1 115 ? -15.676 -12.644 0.877 1.00 79.94 115 ARG A CA 1
ATOM 839 C C . ARG A 1 115 ? -16.254 -12.175 2.210 1.00 79.94 115 ARG A C 1
ATOM 841 O O . ARG A 1 115 ? -17.131 -12.854 2.738 1.00 79.94 115 ARG A O 1
ATOM 848 N N . THR A 1 116 ? -15.764 -11.074 2.774 1.00 73.38 116 THR A N 1
ATOM 849 C CA . THR A 1 116 ? -16.288 -10.523 4.028 1.00 73.38 116 THR A CA 1
ATOM 850 C C . THR A 1 116 ? -17.595 -9.761 3.778 1.00 73.38 116 THR A C 1
ATOM 852 O O . THR A 1 116 ? -17.565 -8.758 3.065 1.00 73.38 116 THR A O 1
ATOM 855 N N . PRO A 1 117 ? -18.737 -10.196 4.350 1.00 61.16 117 PRO A N 1
ATOM 856 C CA . PRO A 1 117 ? -20.010 -9.497 4.196 1.00 61.16 117 PRO A CA 1
ATOM 857 C C . PRO A 1 117 ? -19.929 -8.088 4.777 1.00 61.16 117 PRO A C 1
ATOM 859 O O . PRO A 1 117 ? -19.375 -7.902 5.859 1.00 61.16 117 PRO A O 1
ATOM 862 N N . TYR A 1 118 ? -20.505 -7.118 4.069 1.00 57.59 118 TYR A N 1
ATOM 863 C CA . TYR A 1 118 ? -20.588 -5.723 4.490 1.00 57.59 118 TYR A CA 1
ATOM 864 C C . TYR A 1 118 ? -21.474 -5.591 5.746 1.00 57.59 118 TYR A C 1
ATOM 866 O O . TYR A 1 118 ? -22.665 -5.889 5.671 1.00 57.59 118 TYR A O 1
ATOM 874 N N . PRO A 1 119 ? -20.945 -5.163 6.908 1.00 58.50 119 PRO A N 1
ATOM 875 C CA . PRO A 1 119 ? -21.742 -5.050 8.133 1.00 58.50 119 PRO A CA 1
ATOM 876 C C . PRO A 1 119 ? -22.536 -3.742 8.263 1.00 58.50 119 PRO A C 1
ATOM 878 O O . PRO A 1 119 ? -23.237 -3.580 9.257 1.00 58.50 119 PRO A O 1
ATOM 881 N N . ALA A 1 120 ? -22.446 -2.798 7.317 1.00 51.62 120 ALA A N 1
ATOM 882 C CA . ALA A 1 120 ? -23.019 -1.462 7.525 1.00 51.62 120 ALA A CA 1
ATOM 883 C C . ALA A 1 120 ? -24.541 -1.350 7.289 1.00 51.62 120 ALA A C 1
ATOM 885 O O . ALA A 1 120 ? -25.083 -0.263 7.443 1.00 51.62 120 ALA A O 1
ATOM 886 N N . ASP A 1 121 ? -25.235 -2.458 7.005 1.00 50.38 121 ASP A N 1
ATOM 887 C CA . ASP A 1 121 ? -26.702 -2.480 6.853 1.00 50.38 121 ASP A CA 1
ATOM 888 C C . ASP A 1 121 ? -27.445 -2.816 8.165 1.00 50.38 121 ASP A C 1
ATOM 890 O O . ASP A 1 121 ? -28.663 -2.999 8.173 1.00 50.38 121 ASP A O 1
ATOM 894 N N . ARG A 1 122 ? -26.733 -2.929 9.295 1.00 45.50 122 ARG A N 1
ATOM 895 C CA . ARG A 1 122 ? -27.333 -3.102 10.630 1.00 45.50 122 ARG A CA 1
ATOM 896 C C . ARG A 1 122 ? -26.697 -2.158 11.649 1.00 45.50 122 ARG A C 1
ATOM 898 O O . ARG A 1 122 ? -26.013 -2.607 12.567 1.00 45.50 122 ARG A O 1
ATOM 905 N N . ALA A 1 123 ? -26.913 -0.862 11.474 1.00 41.34 123 ALA A N 1
ATOM 906 C CA . ALA A 1 123 ? -26.750 0.137 12.526 1.00 41.34 123 ALA A CA 1
ATOM 907 C C . ALA A 1 123 ? -27.950 1.083 12.494 1.00 41.34 123 ALA A C 1
ATOM 909 O O . ALA A 1 123 ? -28.352 1.461 11.371 1.00 41.34 123 ALA A O 1
#

Foldseek 3Di:
DLPDLFDDDVRPHGFDNQACPDDCRGPSSVVVVVVVVVCCVVVVCVVVVVVVVLVVVDDPVCSVVSVVVVVVVVVVLVVVLVVQLVVQCVVVVHNNSSVVSVVVSVVVVVVVVVPDDDPPVPD